Protein AF-A0A7Y2NC96-F1 (afdb_monomer_lite)

Sequence (62 aa):
MKSGTNHAVLVRDLFGGQGPFEDLADDFVAQRCSACRGPVDDTRFYQGHYLCEQCWSIVVPG

Foldseek 3Di:
DDPPPPPDDDLVVCVPPDDPNVLVNVCVVVCAWPPPRDHAPDWDDDPSTTHHPVVCVVPPDD

Radius of gyration: 11.98 Å; chains: 1; bounding box: 31×26×23 Å

Structure (mmCIF, N/CA/C/O backbone):
data_AF-A0A7Y2NC96-F1
#
_entry.id   AF-A0A7Y2NC96-F1
#
loop_
_atom_site.group_PDB
_atom_site.id
_atom_site.type_symbol
_atom_site.label_atom_id
_atom_site.label_alt_id
_atom_site.label_comp_id
_atom_site.label_asym_id
_atom_site.label_entity_id
_atom_site.label_seq_id
_atom_site.pdbx_PDB_ins_code
_atom_site.Cartn_x
_atom_site.Cartn_y
_atom_site.Cartn_z
_atom_site.occupancy
_atom_site.B_iso_or_equiv
_atom_site.auth_seq_id
_atom_site.auth_comp_id
_atom_site.auth_asym_id
_atom_site.auth_atom_id
_atom_sit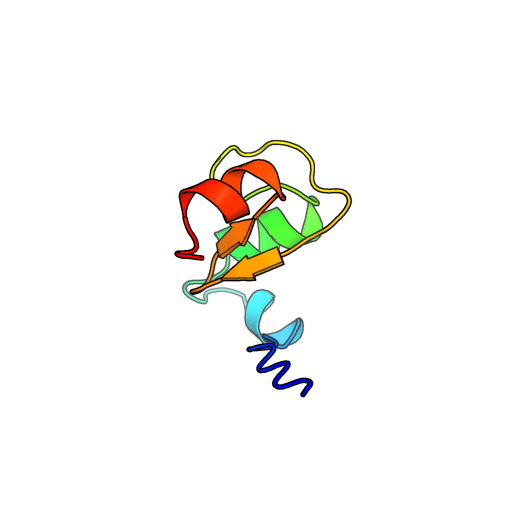e.pdbx_PDB_model_num
ATOM 1 N N . MET A 1 1 ? 17.841 -18.982 7.633 1.00 38.56 1 MET A N 1
ATOM 2 C CA . MET A 1 1 ? 17.469 -17.635 7.145 1.00 38.56 1 MET A CA 1
ATOM 3 C C . MET A 1 1 ? 15.984 -17.614 6.832 1.00 38.56 1 MET A C 1
ATOM 5 O O . MET A 1 1 ? 15.599 -18.253 5.867 1.00 38.56 1 MET A O 1
ATOM 9 N N . LYS A 1 2 ? 15.172 -16.938 7.652 1.00 33.34 2 LYS A N 1
ATOM 10 C CA . LYS A 1 2 ? 13.833 -16.427 7.301 1.00 33.34 2 LYS A CA 1
ATOM 11 C C . LYS A 1 2 ? 13.522 -15.259 8.248 1.00 33.34 2 LYS A C 1
ATOM 13 O O . LYS A 1 2 ? 12.753 -15.417 9.187 1.00 33.34 2 LYS A O 1
ATOM 18 N N . SER A 1 3 ? 14.169 -14.110 8.046 1.00 37.50 3 SER A N 1
ATOM 19 C CA . SER A 1 3 ? 13.705 -12.861 8.668 1.00 37.50 3 SER A CA 1
ATOM 20 C C . SER A 1 3 ? 12.521 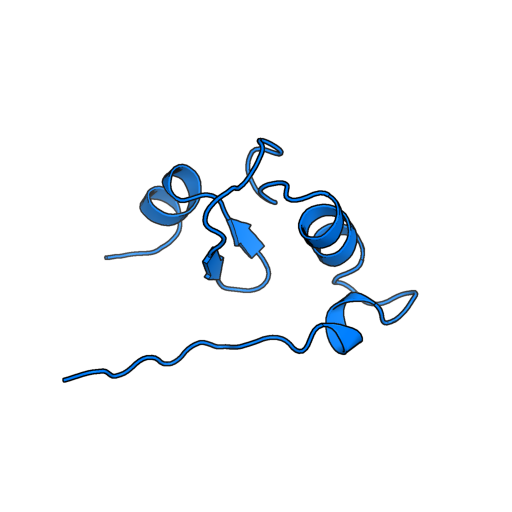-12.353 7.859 1.00 37.50 3 SER A C 1
ATOM 22 O O . SER A 1 3 ? 12.658 -11.487 7.006 1.00 37.50 3 SER A O 1
ATOM 24 N N . GLY A 1 4 ? 11.361 -12.966 8.079 1.00 41.38 4 GLY A N 1
ATOM 25 C CA . GLY A 1 4 ? 10.091 -12.390 7.668 1.00 41.38 4 GLY A CA 1
ATOM 26 C C . GLY A 1 4 ? 9.673 -11.362 8.708 1.00 41.38 4 GLY A C 1
ATOM 27 O O . GLY A 1 4 ? 8.844 -11.665 9.560 1.00 41.38 4 GLY A O 1
ATOM 28 N N . THR A 1 5 ? 10.246 -10.161 8.678 1.00 45.25 5 THR A N 1
ATOM 29 C CA . THR A 1 5 ? 9.650 -9.003 9.361 1.00 45.25 5 THR A CA 1
ATOM 30 C C . THR A 1 5 ? 8.495 -8.500 8.504 1.00 45.25 5 THR A C 1
ATOM 32 O O . THR A 1 5 ? 8.575 -7.461 7.856 1.00 45.25 5 THR A O 1
ATOM 35 N N . ASN A 1 6 ? 7.415 -9.284 8.471 1.00 43.72 6 ASN A N 1
ATOM 36 C CA . ASN A 1 6 ? 6.120 -8.785 8.042 1.00 43.72 6 ASN A CA 1
ATOM 37 C C . ASN A 1 6 ? 5.691 -7.750 9.082 1.00 43.72 6 ASN A C 1
ATOM 39 O O . ASN A 1 6 ? 5.296 -8.103 10.194 1.00 43.72 6 ASN A O 1
ATOM 43 N N . HIS A 1 7 ? 5.787 -6.473 8.726 1.00 48.69 7 HIS A N 1
ATOM 44 C CA . HIS A 1 7 ? 5.089 -5.399 9.419 1.00 48.69 7 HIS A CA 1
ATOM 45 C C . HIS A 1 7 ? 3.589 -5.576 9.146 1.00 48.69 7 HIS A C 1
ATOM 47 O O . HIS A 1 7 ? 3.018 -4.931 8.272 1.00 48.69 7 HIS A O 1
ATOM 53 N N . ALA A 1 8 ? 2.975 -6.544 9.828 1.00 53.56 8 ALA A N 1
ATOM 54 C CA . ALA A 1 8 ? 1.558 -6.837 9.714 1.00 53.56 8 ALA A CA 1
ATOM 55 C C . ALA A 1 8 ? 0.765 -5.709 10.388 1.00 53.56 8 ALA A C 1
ATOM 57 O O . ALA A 1 8 ? 0.870 -5.510 11.597 1.00 53.56 8 ALA A O 1
ATOM 58 N N . VAL A 1 9 ? -0.016 -4.970 9.603 1.00 56.66 9 VAL A N 1
ATOM 59 C CA . VAL A 1 9 ? -1.025 -4.038 10.121 1.00 56.66 9 VAL A CA 1
ATOM 60 C C . VAL A 1 9 ? -2.268 -4.838 10.483 1.00 56.66 9 VAL A C 1
ATOM 62 O O . VAL A 1 9 ? -2.688 -5.721 9.730 1.00 56.66 9 VAL A O 1
ATOM 65 N N . LEU A 1 10 ? -2.852 -4.571 11.652 1.00 64.06 10 LEU A N 1
ATOM 66 C CA . LEU A 1 10 ? -4.079 -5.251 12.042 1.00 64.06 10 LEU A CA 1
ATOM 67 C C . LEU A 1 10 ? -5.233 -4.687 11.216 1.00 64.06 10 LEU A C 1
ATOM 69 O O . LEU A 1 10 ? -5.403 -3.480 11.110 1.00 64.06 10 LEU A O 1
ATOM 73 N N . VAL A 1 11 ? -6.076 -5.571 10.689 1.00 63.28 11 VAL A N 1
ATOM 74 C CA . VAL A 1 11 ? -7.252 -5.210 9.880 1.00 63.28 11 VAL A CA 1
ATOM 75 C C . VAL A 1 11 ? -8.149 -4.181 10.588 1.00 63.28 11 VAL A C 1
ATOM 77 O O . VAL A 1 11 ? -8.679 -3.273 9.964 1.00 63.28 11 VAL A O 1
ATOM 80 N N . ARG A 1 12 ? -8.263 -4.259 11.919 1.00 58.31 12 ARG A N 1
ATOM 81 C CA . ARG A 1 12 ? -9.011 -3.280 12.727 1.00 58.31 12 ARG A CA 1
ATOM 82 C C . ARG A 1 12 ? -8.422 -1.863 12.695 1.00 58.31 12 ARG A C 1
ATOM 84 O O . ARG A 1 12 ? -9.169 -0.912 12.881 1.00 58.31 12 ARG A O 1
ATOM 91 N N . ASP A 1 13 ? -7.113 -1.735 12.478 1.00 61.59 13 ASP A N 1
ATOM 92 C CA . ASP A 1 13 ? -6.417 -0.447 12.424 1.00 61.59 13 ASP A CA 1
ATOM 93 C C . ASP A 1 13 ? -6.694 0.257 11.082 1.00 61.59 13 ASP A C 1
ATOM 95 O O . ASP A 1 13 ? -6.671 1.482 11.017 1.00 61.59 13 ASP A O 1
ATOM 99 N N . LEU A 1 14 ? -7.032 -0.508 10.033 1.00 61.84 14 LEU A N 1
ATOM 100 C CA . LEU A 1 14 ? -7.523 0.014 8.754 1.00 61.84 14 LEU A CA 1
ATOM 101 C C . LEU A 1 14 ? -8.957 0.556 8.884 1.00 61.84 14 LEU A C 1
ATOM 103 O O . LEU A 1 14 ? -9.272 1.625 8.379 1.00 61.84 14 LEU A O 1
ATOM 107 N N . PHE A 1 15 ? -9.821 -0.142 9.623 1.00 62.53 15 PHE A N 1
ATOM 108 C CA . PHE A 1 15 ? -11.246 0.199 9.754 1.00 62.53 15 PHE A CA 1
ATOM 109 C C . PHE A 1 15 ? -11.576 1.198 10.869 1.00 62.53 15 PHE A C 1
ATOM 111 O O . PHE A 1 15 ? -12.740 1.358 11.239 1.00 62.53 15 PHE A O 1
ATOM 118 N N . GLY A 1 16 ? -10.574 1.887 11.414 1.00 61.34 16 GLY A N 1
ATOM 119 C CA . GLY A 1 16 ? -10.733 2.891 12.464 1.00 61.34 16 GLY A CA 1
ATOM 120 C C . GLY A 1 16 ? -11.353 4.210 11.988 1.00 61.34 16 GLY A C 1
ATOM 121 O O . GLY A 1 16 ? -10.803 5.251 12.313 1.00 61.34 16 GLY A O 1
ATOM 122 N N . GLY A 1 17 ? -12.447 4.164 11.219 1.00 56.41 17 GLY A N 1
ATOM 123 C CA . GLY A 1 17 ? -13.499 5.174 10.997 1.00 56.41 17 GLY A CA 1
ATOM 124 C C . GLY A 1 17 ? -13.167 6.591 10.505 1.00 56.41 17 GLY A C 1
ATOM 125 O O . GLY A 1 17 ? -14.009 7.167 9.831 1.00 56.41 17 GLY A O 1
ATOM 126 N N . GLN A 1 18 ? -12.029 7.180 10.874 1.00 60.22 18 GLN A N 1
ATOM 127 C CA . GLN A 1 18 ? -11.577 8.543 10.538 1.00 60.22 18 GLN A CA 1
ATOM 128 C C . GLN A 1 18 ? -10.038 8.660 10.639 1.00 60.22 18 GLN A C 1
ATOM 130 O O . GLN A 1 18 ? -9.489 9.728 10.918 1.00 60.22 18 GLN A O 1
ATOM 135 N N . GLY A 1 19 ? -9.326 7.534 10.534 1.00 62.78 19 GLY A N 1
ATOM 136 C CA . GLY A 1 19 ? -7.868 7.484 10.635 1.00 62.78 19 GLY A CA 1
ATOM 137 C C . GLY A 1 19 ? -7.180 7.833 9.309 1.00 62.78 19 GLY A C 1
ATOM 138 O O . GLY A 1 19 ? -7.795 7.720 8.253 1.00 62.78 19 GLY A O 1
ATOM 139 N N . PRO A 1 20 ? -5.875 8.164 9.314 1.00 67.12 20 PRO A N 1
ATOM 140 C CA . PRO A 1 20 ? -5.105 8.513 8.108 1.00 67.12 20 PRO A CA 1
ATOM 141 C C . PRO A 1 20 ? -4.941 7.358 7.095 1.00 67.12 20 PRO A C 1
ATOM 143 O O . PRO A 1 20 ? -4.180 7.478 6.140 1.00 67.12 20 PRO A O 1
ATOM 146 N N . PHE A 1 21 ? -5.618 6.230 7.317 1.00 70.00 21 PHE A N 1
ATOM 147 C CA . PHE A 1 21 ? -5.524 4.995 6.546 1.00 70.00 21 PHE A CA 1
ATOM 148 C C . PHE A 1 21 ? -6.861 4.596 5.900 1.00 70.00 21 PHE A C 1
ATOM 150 O O . PHE A 1 21 ? -6.981 3.467 5.440 1.00 70.00 21 PHE A O 1
ATOM 157 N N . GLU A 1 22 ? -7.858 5.488 5.864 1.00 72.50 22 GLU A N 1
ATOM 158 C CA . GLU A 1 22 ? -9.184 5.214 5.285 1.00 72.50 22 GLU A CA 1
ATOM 159 C C . GLU A 1 22 ? -9.094 4.806 3.804 1.00 72.50 22 GLU A C 1
ATOM 161 O O . GLU A 1 22 ? -9.546 3.723 3.440 1.00 72.50 22 GLU A O 1
ATOM 166 N N . ASP A 1 23 ? -8.376 5.574 2.977 1.00 72.31 23 ASP A N 1
ATOM 167 C CA . ASP A 1 23 ? -8.173 5.247 1.554 1.00 72.31 23 ASP A CA 1
ATOM 168 C C . ASP A 1 23 ? -7.464 3.895 1.348 1.00 72.31 23 ASP A C 1
ATOM 170 O O . ASP A 1 23 ? -7.736 3.161 0.397 1.00 72.31 23 ASP A O 1
ATOM 174 N N . LEU A 1 24 ? -6.547 3.552 2.257 1.00 72.56 24 LEU A N 1
ATOM 175 C CA . LEU A 1 24 ? -5.823 2.283 2.247 1.00 72.56 24 LEU A CA 1
ATOM 176 C C . LEU A 1 24 ? -6.728 1.114 2.656 1.00 72.56 24 LEU A C 1
ATOM 178 O O . LEU A 1 24 ? -6.593 0.014 2.119 1.00 72.56 24 LEU A O 1
ATOM 182 N N . ALA A 1 25 ? -7.638 1.341 3.604 1.00 73.88 25 ALA A N 1
ATOM 183 C CA . ALA A 1 25 ? -8.637 0.368 4.021 1.00 73.88 25 ALA A CA 1
ATOM 184 C C . ALA A 1 25 ? -9.622 0.070 2.887 1.00 73.88 25 ALA A C 1
ATOM 186 O O . ALA A 1 25 ? -9.903 -1.100 2.613 1.00 73.88 25 ALA A O 1
ATOM 187 N N . ASP A 1 26 ? -10.078 1.110 2.189 1.00 74.06 26 ASP A N 1
ATOM 188 C CA . ASP A 1 26 ? -10.945 0.987 1.018 1.00 74.06 26 ASP A CA 1
ATOM 189 C C . ASP A 1 26 ? -10.261 0.215 -0.112 1.00 74.06 26 ASP A C 1
ATOM 191 O O . ASP A 1 26 ? -10.851 -0.702 -0.690 1.00 74.06 26 ASP A O 1
ATOM 195 N N . ASP A 1 27 ? -8.995 0.525 -0.393 1.00 72.56 27 ASP A N 1
ATOM 196 C CA . ASP A 1 27 ? -8.201 -0.197 -1.388 1.00 72.56 27 ASP A CA 1
ATOM 197 C C . ASP A 1 27 ? -7.984 -1.665 -1.010 1.00 72.56 27 ASP A C 1
ATOM 199 O O . ASP A 1 27 ? -8.107 -2.546 -1.864 1.00 72.56 27 ASP A O 1
ATOM 203 N N . PHE A 1 28 ? -7.739 -1.952 0.270 1.00 74.56 28 PHE A N 1
ATOM 204 C CA . PHE A 1 28 ? -7.617 -3.318 0.775 1.00 74.56 28 PHE A CA 1
ATOM 205 C C . PHE A 1 28 ? -8.924 -4.111 0.611 1.00 74.56 28 PHE A C 1
ATOM 207 O O . PHE A 1 28 ? -8.903 -5.225 0.085 1.00 74.56 28 PHE A O 1
ATOM 214 N N . VAL A 1 29 ? -10.069 -3.543 1.014 1.00 75.31 29 VAL A N 1
ATOM 215 C CA . VAL A 1 29 ? -11.393 -4.178 0.850 1.00 75.31 29 VAL A CA 1
ATOM 216 C C . VAL A 1 29 ? -11.723 -4.398 -0.620 1.00 75.31 29 VAL A C 1
ATOM 218 O O . VAL A 1 29 ? -12.258 -5.445 -0.985 1.00 75.31 29 VAL A O 1
ATOM 221 N N . ALA A 1 30 ? -11.394 -3.426 -1.469 1.00 78.69 30 ALA A N 1
ATOM 222 C CA . ALA A 1 30 ? -11.635 -3.496 -2.902 1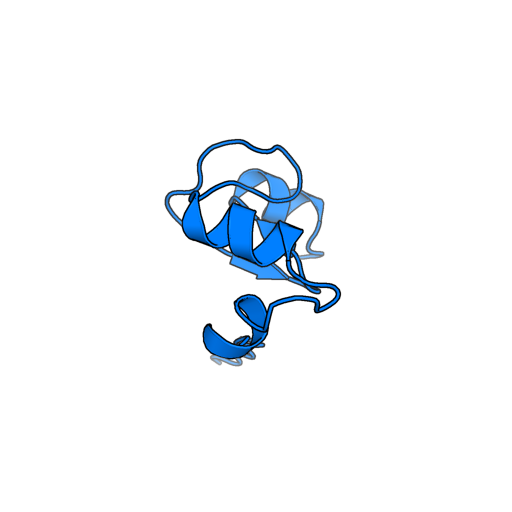.00 78.69 30 ALA A CA 1
ATOM 223 C C . ALA A 1 30 ? -10.622 -4.378 -3.655 1.00 78.69 30 ALA A C 1
ATOM 225 O O . ALA A 1 30 ? -10.780 -4.540 -4.867 1.00 78.69 30 ALA A O 1
ATOM 226 N N . GLN A 1 31 ? -9.602 -4.921 -2.974 1.00 80.88 31 GLN A N 1
ATOM 227 C CA . GLN A 1 31 ? -8.485 -5.666 -3.568 1.00 80.88 31 GLN A CA 1
ATOM 228 C C . GLN A 1 31 ? -7.784 -4.877 -4.684 1.00 80.88 31 GLN A C 1
ATOM 230 O O . GLN A 1 31 ? -7.552 -5.377 -5.788 1.00 80.88 31 GLN A O 1
ATOM 235 N N . ARG A 1 32 ? -7.466 -3.606 -4.414 1.00 86.56 32 ARG A N 1
ATOM 236 C CA . ARG A 1 32 ? -6.855 -2.675 -5.372 1.00 86.56 32 ARG A CA 1
ATOM 237 C C . ARG A 1 32 ? -5.517 -2.162 -4.886 1.00 86.56 32 ARG A C 1
ATOM 239 O O . ARG A 1 32 ? -5.361 -1.808 -3.730 1.00 86.56 32 ARG A O 1
ATOM 246 N N . CYS A 1 33 ? -4.563 -2.048 -5.799 1.00 86.38 33 CYS A N 1
ATOM 247 C CA . CYS A 1 33 ? -3.249 -1.491 -5.517 1.00 86.38 33 CYS A CA 1
ATOM 248 C C . CYS A 1 33 ? -3.361 0.007 -5.199 1.00 86.38 33 CYS A C 1
ATOM 250 O O . CYS A 1 33 ? -3.846 0.772 -6.030 1.00 86.38 33 CYS A O 1
ATOM 252 N N . SER A 1 34 ? -2.821 0.456 -4.069 1.00 86.50 34 SER A N 1
ATOM 253 C CA . SER A 1 34 ? -2.813 1.868 -3.670 1.00 86.50 34 SER A CA 1
ATOM 254 C C . SER A 1 34 ? -2.041 2.775 -4.634 1.00 86.50 34 SER A C 1
ATOM 256 O O . SER A 1 34 ? -2.273 3.977 -4.656 1.00 86.50 34 SER A O 1
ATOM 258 N N . ALA A 1 35 ? -1.125 2.222 -5.439 1.00 87.44 35 ALA A N 1
ATOM 259 C CA . ALA A 1 35 ? -0.321 2.995 -6.387 1.00 87.44 35 ALA A CA 1
ATOM 260 C C . ALA A 1 35 ? -0.964 3.108 -7.780 1.00 87.44 35 ALA A C 1
ATOM 262 O O . ALA A 1 35 ? -1.022 4.195 -8.346 1.00 87.44 35 ALA A O 1
ATOM 263 N N . CYS A 1 36 ? -1.434 1.994 -8.354 1.00 89.31 36 CYS A N 1
ATOM 264 C CA . CYS A 1 36 ? -1.956 1.967 -9.728 1.00 89.31 36 CYS A CA 1
ATOM 265 C C . CYS A 1 36 ? -3.472 1.748 -9.824 1.00 89.31 36 CYS A C 1
ATOM 267 O O . CYS A 1 36 ? -4.016 1.768 -10.925 1.00 89.31 36 CYS A O 1
ATOM 269 N N . ARG A 1 37 ? -4.151 1.510 -8.693 1.00 88.00 37 ARG A N 1
ATOM 270 C CA . ARG A 1 37 ? -5.591 1.209 -8.572 1.00 88.00 37 ARG A CA 1
ATOM 271 C C . ARG A 1 37 ? -6.062 -0.036 -9.341 1.00 88.00 37 ARG A C 1
ATOM 273 O O . ARG A 1 37 ? -7.261 -0.296 -9.401 1.00 88.00 37 ARG A O 1
ATOM 280 N N . GLY A 1 38 ? -5.132 -0.817 -9.896 1.00 87.38 38 GLY A N 1
ATOM 281 C CA . GLY A 1 38 ? -5.400 -2.104 -10.536 1.00 87.38 38 GLY A CA 1
ATOM 282 C C . GLY A 1 38 ? -5.715 -3.216 -9.525 1.00 87.38 38 GLY A C 1
ATOM 283 O O . GLY A 1 38 ? -5.404 -3.056 -8.342 1.00 87.38 38 GLY A O 1
ATOM 284 N N . PRO A 1 39 ? -6.324 -4.329 -9.974 1.00 86.31 39 PRO A N 1
ATOM 285 C CA . PRO A 1 39 ? -6.659 -5.464 -9.113 1.00 86.31 39 PRO A CA 1
ATOM 286 C C . PRO A 1 39 ? -5.406 -6.135 -8.533 1.00 86.31 39 PRO A C 1
ATOM 288 O O . PRO A 1 39 ? -4.339 -6.112 -9.154 1.00 86.31 39 PRO A O 1
ATOM 291 N N . VAL A 1 40 ? -5.540 -6.735 -7.347 1.00 83.44 40 VAL A N 1
ATOM 292 C CA . VAL A 1 40 ? -4.445 -7.414 -6.642 1.00 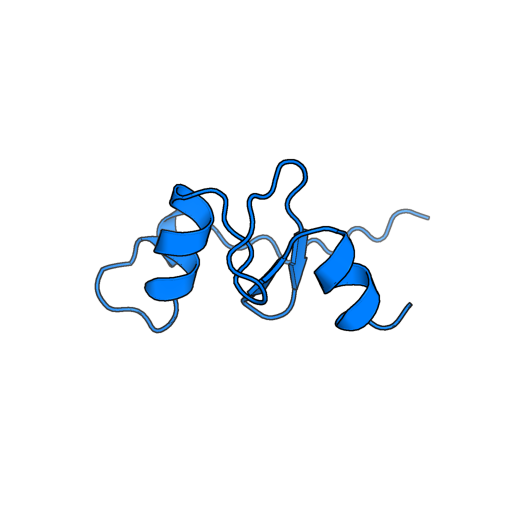83.44 40 VAL A CA 1
ATOM 293 C C . VAL A 1 40 ? -4.871 -8.806 -6.181 1.00 83.44 40 VAL A C 1
ATOM 295 O O . VAL A 1 40 ? -5.686 -8.931 -5.273 1.00 83.44 40 VAL A O 1
ATOM 298 N N . ASP A 1 41 ? -4.259 -9.835 -6.772 1.00 77.00 41 ASP A N 1
ATOM 299 C CA . ASP A 1 41 ? -4.465 -11.239 -6.384 1.00 77.00 41 ASP A CA 1
ATOM 300 C C . ASP A 1 41 ? -3.478 -11.690 -5.289 1.00 77.00 41 ASP A C 1
ATOM 302 O O . ASP A 1 41 ? -3.862 -12.386 -4.351 1.00 77.00 41 ASP A O 1
ATOM 306 N N . ASP A 1 42 ? -2.208 -11.268 -5.384 1.00 77.75 42 ASP A N 1
ATOM 307 C CA . ASP A 1 42 ? -1.171 -11.472 -4.362 1.00 77.75 42 ASP A CA 1
ATOM 308 C C . ASP A 1 42 ? -0.716 -10.124 -3.801 1.00 77.75 42 ASP A C 1
ATOM 310 O O . ASP A 1 42 ? -0.118 -9.285 -4.485 1.00 77.75 42 ASP A O 1
ATOM 314 N N . THR A 1 43 ? -1.065 -9.901 -2.542 1.00 73.69 43 THR A N 1
ATOM 31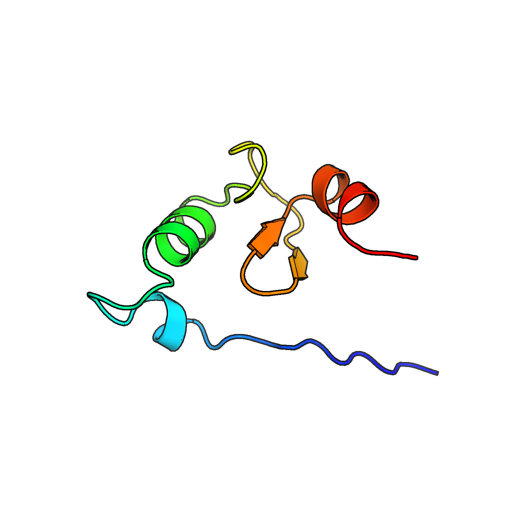5 C CA . THR A 1 43 ? -1.068 -8.584 -1.923 1.00 73.69 43 THR A CA 1
ATOM 316 C C . THR A 1 43 ? 0.176 -8.384 -1.088 1.00 73.69 43 THR A C 1
ATOM 318 O O . THR A 1 43 ? 0.465 -9.194 -0.203 1.00 73.69 43 THR A O 1
ATOM 321 N N . ARG A 1 44 ? 0.886 -7.275 -1.306 1.00 82.69 44 ARG A N 1
ATOM 322 C CA . ARG A 1 44 ? 2.099 -6.957 -0.548 1.00 82.69 44 ARG A CA 1
ATOM 323 C C . ARG A 1 44 ? 1.960 -5.625 0.170 1.00 82.69 44 ARG A C 1
ATOM 325 O O . ARG A 1 44 ? 1.444 -4.665 -0.392 1.00 82.69 44 ARG A O 1
ATOM 332 N N . PHE A 1 45 ? 2.431 -5.564 1.412 1.00 79.06 45 PHE A N 1
ATOM 333 C CA . PHE A 1 45 ? 2.314 -4.374 2.251 1.00 79.06 45 PHE A CA 1
ATOM 334 C C . PHE A 1 45 ? 3.677 -3.731 2.503 1.00 79.06 45 PHE A C 1
ATOM 336 O O . PHE A 1 45 ? 4.589 -4.393 3.003 1.00 79.06 45 PHE A O 1
ATOM 343 N N . TYR A 1 46 ? 3.818 -2.445 2.182 1.00 80.06 46 TYR A N 1
ATOM 344 C CA . TYR A 1 46 ? 5.054 -1.693 2.406 1.00 80.06 46 TYR A CA 1
ATOM 345 C C . TYR A 1 46 ? 4.761 -0.241 2.771 1.00 80.06 46 TYR A C 1
ATOM 347 O O . TYR A 1 46 ? 4.068 0.447 2.032 1.00 80.06 46 TYR A O 1
ATOM 355 N N . GLN A 1 47 ? 5.299 0.223 3.905 1.00 78.62 47 GLN A N 1
ATOM 356 C CA . GLN A 1 47 ? 5.212 1.618 4.370 1.00 78.62 47 GLN A CA 1
ATOM 357 C C . GLN A 1 47 ? 3.805 2.248 4.286 1.00 78.62 47 GLN A C 1
ATOM 359 O O . GLN A 1 47 ? 3.666 3.410 3.927 1.00 78.62 47 GLN A O 1
ATOM 364 N N . GLY A 1 48 ? 2.749 1.499 4.619 1.00 73.44 48 GLY A N 1
ATOM 365 C CA . GLY A 1 48 ? 1.381 2.030 4.547 1.00 73.44 48 GLY A CA 1
ATOM 366 C C . GLY A 1 48 ? 0.748 1.967 3.157 1.00 73.44 48 GLY A C 1
ATOM 367 O O . GLY A 1 48 ? -0.301 2.561 2.950 1.00 73.44 48 GLY A O 1
ATOM 368 N N . HIS A 1 49 ? 1.346 1.244 2.212 1.00 78.19 49 HIS A N 1
ATOM 369 C CA . HIS A 1 49 ? 0.774 1.000 0.895 1.00 78.19 49 HIS A CA 1
ATOM 370 C C . HIS A 1 49 ? 0.453 -0.476 0.697 1.00 78.19 49 HIS A C 1
ATOM 372 O O . HIS A 1 49 ? 1.246 -1.356 1.047 1.00 78.19 49 HIS A O 1
ATOM 378 N N . TYR A 1 50 ? -0.695 -0.727 0.074 1.00 80.81 50 TYR A N 1
ATOM 379 C CA . TYR A 1 50 ? -1.112 -2.041 -0.383 1.00 80.81 50 TYR A CA 1
ATOM 380 C C . TYR A 1 50 ? -0.812 -2.149 -1.879 1.00 80.81 50 TYR A C 1
ATOM 382 O O . TYR A 1 50 ? -1.399 -1.446 -2.697 1.00 80.81 50 TYR A O 1
ATOM 390 N N . LEU A 1 51 ? 0.170 -2.965 -2.251 1.00 85.19 51 LEU A N 1
ATOM 391 C CA . LEU A 1 51 ? 0.761 -2.967 -3.588 1.00 85.19 51 LEU A CA 1
ATOM 392 C C . LEU A 1 51 ? 0.534 -4.300 -4.304 1.00 85.19 51 LEU A C 1
ATOM 394 O O . LEU A 1 51 ? 0.617 -5.369 -3.698 1.00 85.19 51 LEU A O 1
ATOM 398 N N . CYS A 1 52 ? 0.325 -4.222 -5.621 1.00 90.00 52 CYS A N 1
ATOM 399 C CA . CYS A 1 52 ? 0.499 -5.366 -6.512 1.00 90.00 52 CYS A CA 1
ATOM 400 C C . CYS A 1 52 ? 1.989 -5.696 -6.687 1.00 90.00 52 CYS A C 1
ATOM 402 O O . CYS A 1 52 ? 2.859 -4.859 -6.431 1.00 90.00 52 CYS A O 1
ATOM 404 N N . GLU A 1 53 ? 2.295 -6.894 -7.187 1.00 88.69 53 GLU A N 1
ATOM 405 C CA . GLU A 1 53 ? 3.675 -7.337 -7.421 1.00 88.69 53 GLU A CA 1
ATOM 406 C C . GLU A 1 53 ? 4.479 -6.377 -8.315 1.00 88.69 53 GLU A C 1
ATOM 408 O O . GLU A 1 53 ? 5.644 -6.088 -8.040 1.00 88.69 53 GLU A O 1
ATOM 413 N N . GLN A 1 54 ? 3.850 -5.828 -9.356 1.00 89.25 54 GLN A N 1
ATOM 414 C CA . GLN A 1 54 ? 4.513 -4.897 -10.267 1.00 89.25 54 GLN A CA 1
ATOM 415 C C . GLN A 1 54 ? 4.880 -3.576 -9.581 1.00 89.25 54 GLN A C 1
ATOM 417 O O . GLN A 1 54 ? 5.972 -3.058 -9.782 1.00 89.25 54 GLN A O 1
ATOM 422 N N . CYS A 1 55 ? 3.989 -3.016 -8.762 1.00 90.44 55 CYS A N 1
ATOM 423 C CA . CYS A 1 55 ? 4.305 -1.799 -8.016 1.00 90.44 55 CYS A CA 1
ATOM 424 C C . CYS A 1 55 ? 5.303 -2.085 -6.890 1.00 90.44 55 CYS A C 1
ATOM 426 O O . CYS A 1 55 ? 6.162 -1.254 -6.613 1.00 90.44 55 CYS A O 1
ATOM 428 N N . TRP A 1 56 ? 5.248 -3.270 -6.281 1.00 89.06 56 TRP A N 1
ATOM 429 C CA . TRP A 1 56 ? 6.222 -3.693 -5.282 1.00 89.06 56 TRP A CA 1
ATOM 430 C C . TRP A 1 56 ? 7.654 -3.665 -5.822 1.00 89.06 56 TRP A C 1
ATOM 432 O O . TRP A 1 56 ? 8.528 -3.092 -5.179 1.00 89.06 56 TRP A O 1
ATOM 442 N N . SER A 1 57 ? 7.897 -4.234 -7.007 1.00 88.69 57 SER A N 1
ATOM 443 C CA . SER A 1 57 ? 9.247 -4.299 -7.592 1.00 88.69 57 SER A CA 1
ATOM 444 C C . SER A 1 57 ? 9.830 -2.933 -7.971 1.00 88.69 57 SER A C 1
ATOM 446 O O . SER A 1 57 ? 11.042 -2.809 -8.119 1.00 88.69 57 SER A O 1
ATOM 448 N N . ILE A 1 58 ? 8.982 -1.911 -8.110 1.00 87.88 58 ILE A N 1
ATOM 449 C CA . ILE A 1 58 ? 9.390 -0.530 -8.393 1.00 87.88 58 ILE A CA 1
ATOM 450 C C . ILE A 1 58 ? 9.701 0.226 -7.096 1.00 87.88 58 ILE A C 1
ATOM 452 O O . ILE A 1 58 ? 10.646 1.011 -7.048 1.00 87.88 58 ILE A O 1
ATOM 456 N N . VAL A 1 59 ? 8.876 0.031 -6.064 1.00 82.50 59 VAL A N 1
ATOM 457 C CA . VAL A 1 59 ? 8.868 0.877 -4.859 1.00 82.50 59 VAL A CA 1
ATOM 458 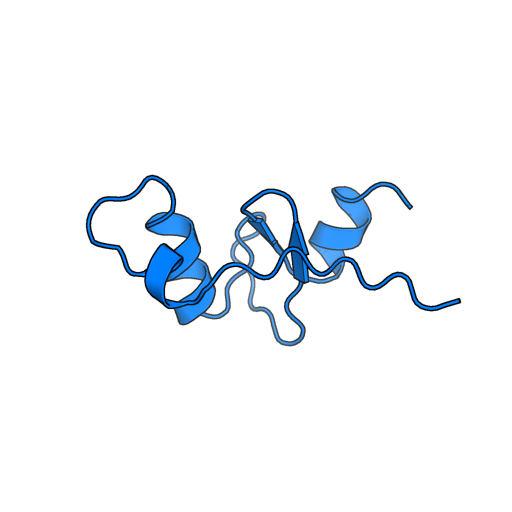C C . VAL A 1 59 ? 9.746 0.303 -3.742 1.00 82.50 59 VAL A C 1
ATOM 460 O O . VAL A 1 59 ? 10.265 1.059 -2.920 1.00 82.50 59 VAL A O 1
ATOM 463 N N . VAL A 1 60 ? 9.930 -1.018 -3.698 1.00 81.19 60 VAL A N 1
ATOM 464 C CA . VAL A 1 60 ? 10.727 -1.688 -2.665 1.00 81.19 60 VAL A CA 1
ATOM 465 C C . VAL A 1 60 ? 12.144 -1.939 -3.191 1.00 81.19 60 VAL A C 1
ATOM 467 O O . VAL A 1 60 ? 12.296 -2.684 -4.160 1.00 81.19 60 VAL A O 1
ATOM 470 N N . PRO A 1 61 ? 13.190 -1.353 -2.573 1.00 73.50 61 PRO A N 1
ATOM 471 C CA . PRO A 1 61 ? 14.572 -1.676 -2.910 1.00 73.50 61 PRO A CA 1
ATOM 472 C C . PRO A 1 61 ? 14.838 -3.162 -2.641 1.00 73.50 61 PRO A C 1
ATOM 474 O O . PRO A 1 61 ? 14.468 -3.666 -1.578 1.00 73.50 61 PRO A O 1
ATOM 477 N N . GLY A 1 62 ? 15.442 -3.844 -3.617 1.00 65.88 62 GLY A N 1
ATOM 478 C CA . GLY A 1 62 ? 15.835 -5.253 -3.513 1.00 65.88 62 GLY A CA 1
ATOM 479 C C . GLY A 1 62 ? 16.976 -5.504 -2.538 1.00 65.88 62 GLY A C 1
ATOM 480 O O . GLY A 1 62 ? 17.807 -4.587 -2.345 1.00 65.88 62 GLY A O 1
#

pLDDT: mean 72.1, std 14.85, range [33.34, 90.44]

Secondary structure (DSSP, 8-state):
----------HHHH--SSSTTHHHHHHHHTTB-TTT--B-SS-EEETTEEE-HHHHHHHS--